Protein AF-A0A0V0GQ61-F1 (afdb_monomer)

Solvent-accessible surface area (backbone atoms only — not comparable to full-atom values): 4801 Å² total; per-residue (Å²): 78,79,48,80,48,58,59,39,58,83,43,46,60,61,62,60,72,62,18,73,42,43,67,31,25,34,40,34,39,20,40,35,46,55,81,57,79,41,78,38,52,74,50,29,77,50,52,76,42,81,38,68,58,63,76,73,77,74,77,79,84,69,93,70,83,81,75,73,76,83,85,79,82,87,80,94,129

Secondary structure (DSSP, 8-state):
-EEE-TT-TT--S--GGGGG-TT--EEE-TTS------GGGGG-TT--EEE---------S--------S-------

Mean predicted aligned error: 11.65 Å

Organism: Solanum chacoense (NCBI:txid4108)

InterPro domains:
  IPR032675 Leucine-rich repeat domain superfamily [G3DSA:3.80.10.10] (1-70)

Sequence (77 aa):
KVLILKGCLNLATFPESLGDLEELEELYAGNTAIRRLPDSMIKLNRLKILSLKRRRKIKSEFATDMIFPCAYYGLKD

pLDDT: mean 76.19, std 18.55, range [36.78, 94.88]

Structure (mmCIF, N/CA/C/O backbone):
data_AF-A0A0V0GQ61-F1
#
_entry.id   AF-A0A0V0GQ61-F1
#
loop_
_atom_site.group_PDB
_atom_site.id
_atom_site.type_symbol
_atom_site.label_atom_id
_atom_site.label_alt_id
_atom_site.label_comp_id
_atom_site.label_asym_id
_atom_site.label_entity_id
_atom_site.label_seq_id
_atom_site.pdbx_PDB_ins_code
_atom_site.Cartn_x
_atom_site.Cartn_y
_atom_site.Cartn_z
_atom_site.occupancy
_atom_site.B_iso_or_equiv
_atom_site.auth_seq_id
_atom_site.auth_comp_id
_atom_site.auth_asym_id
_atom_site.auth_atom_id
_atom_site.pdbx_PDB_model_num
ATOM 1 N N . LYS A 1 1 ? -11.722 -3.897 2.694 1.00 90.19 1 LYS A N 1
ATOM 2 C CA . LYS A 1 1 ? -11.758 -4.010 1.203 1.00 90.19 1 LYS A CA 1
ATOM 3 C C . LYS A 1 1 ? -10.399 -4.441 0.640 1.00 90.19 1 LYS A C 1
ATOM 5 O O . LYS A 1 1 ? -9.391 -4.163 1.275 1.00 90.19 1 LYS A O 1
ATOM 10 N N . VAL A 1 2 ? -10.349 -5.059 -0.547 1.00 92.75 2 VAL A N 1
ATOM 11 C CA . VAL A 1 2 ? -9.101 -5.566 -1.164 1.00 92.75 2 VAL A CA 1
ATOM 12 C C . VAL A 1 2 ? -8.869 -4.928 -2.537 1.00 92.75 2 VAL A C 1
ATOM 14 O O . VAL A 1 2 ? -9.795 -4.870 -3.344 1.00 92.75 2 VAL A O 1
ATOM 17 N N . LEU A 1 3 ? -7.640 -4.483 -2.815 1.00 89.88 3 LEU A N 1
ATOM 18 C CA . LEU A 1 3 ? -7.208 -3.946 -4.110 1.00 89.88 3 LEU A CA 1
ATOM 19 C C . LEU A 1 3 ? -5.999 -4.726 -4.639 1.00 89.88 3 LEU A C 1
ATOM 21 O O . LEU A 1 3 ? -4.962 -4.835 -3.981 1.00 89.88 3 LEU A O 1
ATOM 25 N N . ILE A 1 4 ? -6.121 -5.260 -5.856 1.00 90.19 4 ILE A N 1
ATOM 26 C CA . ILE A 1 4 ? -5.090 -6.082 -6.499 1.00 90.19 4 ILE A CA 1
ATOM 27 C C . ILE A 1 4 ? -4.611 -5.384 -7.770 1.00 90.19 4 ILE A C 1
ATOM 29 O O . ILE A 1 4 ? -5.353 -5.226 -8.729 1.00 90.19 4 ILE A O 1
ATOM 33 N N . LEU A 1 5 ? -3.337 -5.008 -7.777 1.00 87.25 5 LEU A N 1
ATOM 34 C CA . LEU A 1 5 ? -2.620 -4.352 -8.875 1.00 87.25 5 LEU A CA 1
ATOM 35 C C . LEU A 1 5 ? -1.363 -5.148 -9.259 1.00 87.25 5 LEU A C 1
ATOM 37 O O . LEU A 1 5 ? -0.378 -4.623 -9.779 1.00 87.25 5 LEU A O 1
ATOM 41 N N . LYS A 1 6 ? -1.365 -6.445 -8.942 1.00 83.38 6 LYS A N 1
ATOM 42 C CA . LYS A 1 6 ? -0.231 -7.336 -9.158 1.00 83.38 6 LYS A CA 1
ATOM 43 C C . LYS A 1 6 ? 0.033 -7.515 -10.653 1.00 83.38 6 LYS A C 1
ATOM 45 O O . LYS A 1 6 ? -0.861 -7.890 -11.399 1.00 83.38 6 LYS A O 1
ATOM 50 N N . GLY A 1 7 ? 1.285 -7.342 -11.073 1.00 81.00 7 GLY A N 1
ATOM 51 C CA . GLY A 1 7 ? 1.689 -7.534 -12.471 1.00 81.00 7 GLY A CA 1
ATOM 52 C C . GLY A 1 7 ? 1.464 -6.322 -13.377 1.00 81.00 7 GLY A C 1
ATOM 53 O O . GLY A 1 7 ? 1.763 -6.406 -14.565 1.00 81.00 7 GLY A O 1
ATOM 54 N N . CYS A 1 8 ? 1.003 -5.185 -12.844 1.00 85.81 8 CYS A N 1
ATOM 55 C CA . CYS A 1 8 ? 0.940 -3.925 -13.584 1.00 85.81 8 CYS A CA 1
ATOM 56 C C . CYS A 1 8 ? 2.354 -3.344 -13.768 1.00 85.81 8 CYS A C 1
ATOM 58 O O . CYS A 1 8 ? 2.809 -2.496 -12.999 1.00 85.81 8 CYS A O 1
ATOM 60 N N . LEU A 1 9 ? 3.070 -3.815 -14.792 1.00 80.75 9 LEU A N 1
ATOM 61 C CA . LEU A 1 9 ? 4.479 -3.472 -15.029 1.00 80.75 9 LEU A CA 1
ATOM 62 C C . LEU A 1 9 ? 4.714 -1.982 -15.304 1.00 80.75 9 LEU A C 1
ATOM 64 O O . LEU A 1 9 ? 5.783 -1.484 -14.978 1.00 80.75 9 LEU A O 1
ATOM 68 N N . ASN A 1 10 ? 3.720 -1.277 -15.848 1.00 84.12 10 ASN A N 1
ATOM 69 C CA . ASN A 1 10 ? 3.812 0.156 -16.153 1.00 84.12 10 ASN A CA 1
ATOM 70 C C . ASN A 1 10 ? 3.384 1.051 -14.983 1.00 84.12 10 ASN A C 1
ATOM 72 O O . ASN A 1 10 ? 3.547 2.267 -15.046 1.00 84.12 10 ASN A O 1
ATOM 76 N N . LEU A 1 11 ? 2.842 0.471 -13.908 1.00 82.31 11 LEU A N 1
ATOM 77 C CA . LEU A 1 11 ? 2.431 1.232 -12.738 1.00 82.31 11 LEU A CA 1
ATOM 78 C C . LEU A 1 11 ? 3.679 1.579 -11.921 1.00 82.31 11 LEU A C 1
ATOM 80 O O . LEU A 1 11 ? 4.212 0.734 -11.203 1.00 82.31 11 LEU A O 1
ATOM 84 N N . ALA A 1 12 ? 4.191 2.795 -12.109 1.00 84.69 12 ALA A N 1
ATOM 85 C CA . ALA A 1 12 ? 5.419 3.286 -11.479 1.00 84.69 12 ALA A CA 1
ATOM 86 C C . ALA A 1 12 ? 5.165 4.068 -10.180 1.00 84.69 12 ALA A C 1
ATOM 88 O O . ALA A 1 12 ? 6.038 4.127 -9.310 1.00 84.69 12 ALA A O 1
ATOM 89 N N . THR A 1 13 ? 3.972 4.639 -10.044 1.00 85.94 13 THR A N 1
ATOM 90 C CA . THR A 1 13 ? 3.512 5.406 -8.885 1.00 85.94 13 THR A CA 1
ATOM 91 C C . THR A 1 13 ? 2.029 5.129 -8.661 1.00 85.94 13 THR A C 1
ATOM 93 O O . THR A 1 13 ? 1.325 4.714 -9.584 1.00 85.94 13 THR A O 1
ATOM 96 N N . PHE A 1 14 ? 1.553 5.348 -7.439 1.00 87.06 14 PHE A N 1
ATOM 97 C CA . PHE A 1 14 ? 0.120 5.451 -7.186 1.00 87.06 14 PHE A CA 1
ATOM 98 C C . PHE A 1 14 ? -0.314 6.919 -7.236 1.00 87.06 14 PHE A C 1
ATOM 100 O O . PHE A 1 14 ? 0.497 7.794 -6.924 1.00 87.06 14 PHE A O 1
ATOM 107 N N . PRO A 1 15 ? -1.571 7.199 -7.612 1.00 87.50 15 PRO A N 1
ATOM 108 C CA . PRO A 1 15 ? -2.139 8.532 -7.467 1.00 87.50 15 PRO A CA 1
ATOM 109 C C . PRO A 1 15 ? -2.368 8.870 -5.986 1.00 87.50 15 PRO A C 1
ATOM 111 O O . PRO A 1 15 ? -2.599 7.974 -5.175 1.00 87.50 15 PRO A O 1
ATOM 114 N N . GLU A 1 16 ? -2.386 10.162 -5.646 1.00 88.94 16 GLU A N 1
ATOM 115 C CA . GLU A 1 16 ? -2.729 10.621 -4.287 1.00 88.94 16 GLU A CA 1
ATOM 116 C C . GLU A 1 16 ? -4.169 10.251 -3.882 1.00 88.94 16 GLU A C 1
ATOM 118 O O . GLU A 1 16 ? -4.467 10.067 -2.706 1.00 88.94 16 GLU A O 1
ATOM 123 N N . SER A 1 17 ? -5.060 10.035 -4.854 1.00 89.31 17 SER A N 1
ATOM 124 C CA . SER A 1 17 ? -6.417 9.541 -4.595 1.00 89.31 17 SER A CA 1
ATOM 125 C C . SER A 1 17 ? -6.461 8.105 -4.063 1.00 89.31 17 SER A C 1
ATOM 127 O O . SER A 1 17 ? -7.511 7.649 -3.614 1.00 89.31 17 SER A O 1
ATOM 129 N N . LEU A 1 18 ? -5.338 7.371 -4.064 1.00 87.81 18 LEU A N 1
ATOM 130 C CA . LEU A 1 18 ? -5.263 6.078 -3.385 1.00 87.81 18 LEU A CA 1
ATOM 131 C C . LEU A 1 18 ? -5.574 6.231 -1.890 1.00 87.81 18 LEU A C 1
ATOM 133 O O . LEU A 1 18 ? -6.229 5.357 -1.330 1.00 87.81 18 LEU A O 1
ATOM 137 N N . GLY A 1 19 ? -5.139 7.329 -1.262 1.00 86.12 19 GLY A N 1
ATOM 138 C CA . GLY A 1 19 ? -5.387 7.589 0.157 1.00 86.12 19 GLY A CA 1
ATOM 139 C C . GLY A 1 19 ? -6.848 7.861 0.510 1.00 86.12 19 GLY A C 1
ATOM 140 O O . GLY A 1 19 ? -7.204 7.747 1.677 1.00 86.12 19 GLY A O 1
ATOM 141 N N . ASP A 1 20 ? -7.701 8.153 -0.473 1.00 92.62 20 ASP A N 1
ATOM 142 C CA . ASP A 1 20 ? -9.140 8.358 -0.255 1.00 92.62 20 ASP A CA 1
ATOM 143 C C . ASP A 1 20 ? -9.887 7.021 -0.062 1.00 92.62 20 ASP A C 1
ATOM 145 O O . ASP A 1 20 ? -11.068 6.983 0.285 1.00 92.62 20 ASP A O 1
ATOM 149 N N . LEU A 1 21 ? -9.204 5.887 -0.262 1.00 92.06 21 LEU A N 1
ATOM 150 C CA . LEU A 1 21 ? -9.742 4.551 -0.017 1.00 92.06 21 LEU A CA 1
ATOM 151 C C . LEU A 1 21 ? -9.647 4.172 1.472 1.00 92.06 21 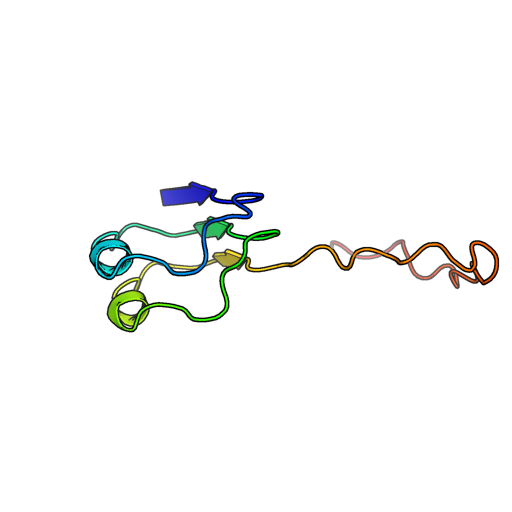LEU A C 1
ATOM 153 O O . LEU A 1 21 ? -9.064 3.149 1.813 1.00 92.06 21 LEU A O 1
ATOM 157 N N . GLU A 1 22 ? -10.251 4.958 2.363 1.00 89.56 22 GLU A N 1
ATOM 158 C CA . GLU A 1 22 ? -10.152 4.794 3.831 1.00 89.56 22 GLU A CA 1
ATOM 159 C C . GLU A 1 22 ? -10.578 3.400 4.342 1.00 89.56 22 GLU A C 1
ATOM 161 O O . GLU A 1 22 ? -10.087 2.908 5.356 1.00 89.56 22 GLU A O 1
ATOM 166 N N . GLU A 1 23 ? -11.455 2.724 3.595 1.00 94.00 23 GLU A N 1
ATOM 167 C CA . GLU A 1 23 ? -11.955 1.371 3.882 1.00 94.00 23 GLU A CA 1
ATOM 168 C C . GLU A 1 23 ? -11.092 0.244 3.267 1.00 94.00 23 GLU A C 1
ATOM 170 O O . GLU A 1 23 ? -11.474 -0.936 3.265 1.00 94.00 23 GLU A O 1
ATOM 175 N N . LEU A 1 24 ? -9.948 0.586 2.665 1.00 92.50 24 LEU A N 1
ATOM 176 C CA . LEU A 1 24 ? -9.010 -0.381 2.106 1.00 92.50 24 LEU A CA 1
ATOM 177 C C . LEU A 1 24 ? -8.270 -1.108 3.229 1.00 92.50 24 LEU A C 1
ATOM 179 O O . LEU A 1 24 ? -7.640 -0.497 4.082 1.00 92.50 24 LEU A O 1
ATOM 183 N N . GLU A 1 25 ? -8.337 -2.435 3.199 1.00 94.88 25 GLU A N 1
ATOM 184 C CA . GLU A 1 25 ? -7.726 -3.316 4.196 1.00 94.88 25 GLU A CA 1
ATOM 185 C C . GLU A 1 25 ? -6.530 -4.073 3.622 1.00 94.88 25 GLU A C 1
ATOM 187 O O . GLU A 1 25 ? -5.584 -4.367 4.346 1.00 94.88 25 GLU A O 1
ATOM 192 N N . GLU A 1 26 ? -6.528 -4.360 2.320 1.00 94.75 26 GLU A N 1
ATOM 193 C CA . GLU A 1 26 ? -5.455 -5.121 1.685 1.00 94.75 26 GLU A CA 1
ATOM 194 C C . GLU A 1 26 ? -5.086 -4.537 0.318 1.00 94.75 26 GLU A C 1
ATOM 196 O O . GLU A 1 26 ? -5.951 -4.313 -0.531 1.00 94.75 26 GLU A O 1
ATOM 201 N N . LEU A 1 27 ? -3.788 -4.332 0.086 1.00 91.69 27 LEU A N 1
ATOM 202 C CA . LEU A 1 27 ? -3.227 -3.839 -1.169 1.00 91.69 27 LEU A CA 1
ATOM 203 C C . LEU A 1 27 ? -2.132 -4.779 -1.682 1.00 91.69 27 LEU A C 1
ATOM 205 O O . LEU A 1 27 ? -1.060 -4.905 -1.087 1.00 91.69 27 LEU A O 1
ATOM 209 N N . TYR A 1 28 ? -2.364 -5.393 -2.841 1.00 91.06 28 TYR A N 1
ATOM 210 C CA . TYR A 1 28 ? -1.403 -6.270 -3.510 1.00 91.06 28 TYR A CA 1
ATOM 211 C C . TYR A 1 28 ? -0.904 -5.646 -4.813 1.00 91.06 28 TYR A C 1
ATOM 213 O O . TYR A 1 28 ? -1.539 -5.787 -5.851 1.00 91.06 28 TYR A O 1
ATOM 221 N N . ALA A 1 29 ? 0.275 -5.029 -4.801 1.00 89.31 29 ALA A N 1
ATOM 222 C CA . ALA A 1 29 ? 0.915 -4.430 -5.976 1.00 89.31 29 ALA A CA 1
ATOM 223 C C . ALA A 1 29 ? 2.305 -5.029 -6.259 1.00 89.31 29 ALA A C 1
ATOM 225 O O . ALA A 1 29 ? 3.237 -4.353 -6.695 1.00 89.31 29 ALA A O 1
ATOM 226 N N . GLY A 1 30 ? 2.459 -6.332 -6.015 1.00 86.69 30 GLY A N 1
ATOM 227 C CA . GLY A 1 30 ? 3.657 -7.076 -6.397 1.00 86.69 30 GLY A CA 1
ATOM 228 C C . GLY A 1 30 ? 3.857 -7.132 -7.916 1.00 86.69 30 GLY A C 1
ATOM 229 O O . GLY A 1 30 ? 2.909 -7.031 -8.686 1.00 86.69 30 GLY A O 1
ATOM 230 N N . ASN A 1 31 ? 5.090 -7.340 -8.374 1.00 85.69 31 ASN A N 1
ATOM 231 C CA . ASN A 1 31 ? 5.434 -7.323 -9.806 1.00 85.69 31 ASN A CA 1
ATOM 232 C C . ASN A 1 31 ? 4.994 -6.043 -10.548 1.00 85.69 31 ASN A C 1
ATOM 234 O O . ASN A 1 31 ? 4.593 -6.118 -11.704 1.00 85.69 31 ASN A O 1
ATOM 238 N N . THR A 1 32 ? 5.057 -4.882 -9.903 1.00 84.12 32 THR A N 1
ATOM 239 C CA . THR A 1 32 ? 4.811 -3.576 -10.537 1.00 84.12 32 THR A CA 1
ATOM 240 C C . THR A 1 32 ? 6.114 -2.787 -10.680 1.00 84.12 32 THR A C 1
ATOM 242 O O . THR A 1 32 ? 7.161 -3.194 -10.156 1.00 84.12 32 THR A O 1
ATOM 245 N N . ALA A 1 33 ? 6.084 -1.659 -11.398 1.00 85.50 33 ALA A N 1
ATOM 246 C CA . ALA A 1 33 ? 7.224 -0.744 -11.457 1.00 85.50 33 ALA A CA 1
ATOM 247 C C . ALA A 1 33 ? 7.383 0.108 -10.188 1.00 85.50 33 ALA A C 1
ATOM 249 O O . ALA A 1 33 ? 8.457 0.685 -10.017 1.00 85.50 33 ALA A O 1
ATOM 250 N N . ILE A 1 34 ? 6.395 0.111 -9.287 1.00 84.69 34 ILE A N 1
ATOM 251 C CA . ILE A 1 34 ? 6.294 0.991 -8.117 1.00 84.69 34 ILE A CA 1
ATOM 252 C C . ILE A 1 34 ? 7.589 1.021 -7.310 1.00 84.69 34 ILE A C 1
ATOM 254 O O . ILE A 1 34 ? 8.139 -0.018 -6.930 1.00 84.69 34 ILE A O 1
ATOM 258 N N . ARG A 1 35 ? 8.104 2.235 -7.096 1.00 80.12 35 ARG A N 1
ATOM 259 C CA . ARG A 1 35 ? 9.314 2.496 -6.295 1.00 80.12 35 ARG A CA 1
ATOM 260 C C . ARG A 1 35 ? 9.030 3.319 -5.047 1.00 80.12 35 ARG A C 1
ATOM 262 O O . ARG A 1 35 ? 9.794 3.238 -4.093 1.00 80.12 35 ARG A O 1
ATOM 269 N N . ARG A 1 36 ? 7.963 4.117 -5.072 1.00 82.44 36 ARG A N 1
ATOM 270 C CA . ARG A 1 36 ? 7.547 5.004 -3.986 1.00 82.44 36 ARG A CA 1
ATOM 271 C C . ARG A 1 36 ? 6.037 4.922 -3.828 1.00 82.44 36 ARG A C 1
ATOM 273 O O . ARG A 1 36 ? 5.323 4.711 -4.808 1.00 82.44 36 ARG A O 1
ATOM 280 N N . LEU A 1 37 ? 5.595 5.065 -2.590 1.00 83.12 37 LEU A N 1
ATOM 281 C CA . LEU A 1 37 ? 4.191 5.155 -2.222 1.00 83.12 37 LEU A CA 1
ATOM 282 C C . LEU A 1 37 ? 3.842 6.643 -2.049 1.00 83.12 37 LEU A C 1
ATOM 284 O O . LEU A 1 37 ? 4.742 7.404 -1.690 1.00 83.12 37 LEU A O 1
ATOM 288 N N . PRO A 1 38 ? 2.605 7.059 -2.364 1.00 85.38 38 PRO A N 1
ATOM 289 C CA . PRO A 1 38 ? 2.157 8.439 -2.211 1.00 85.38 38 PRO A CA 1
ATOM 290 C C . PRO A 1 38 ? 2.020 8.780 -0.726 1.00 85.38 38 PRO A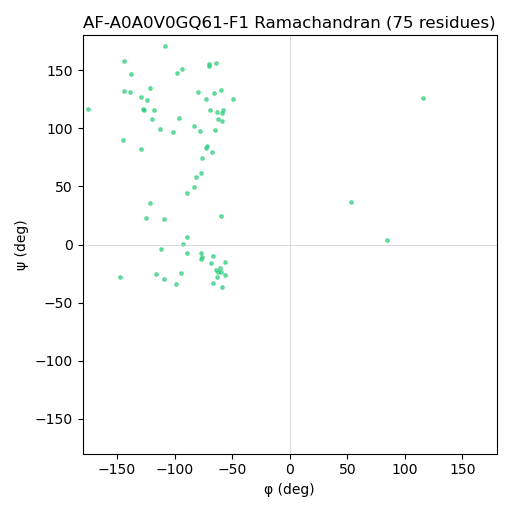 C 1
ATOM 292 O O . PRO A 1 38 ? 1.759 7.892 0.091 1.00 85.38 38 PRO A O 1
ATOM 295 N N . ASP A 1 39 ? 2.160 10.056 -0.376 1.00 87.81 39 ASP A N 1
ATOM 296 C CA . ASP A 1 39 ? 2.116 10.489 1.027 1.00 87.81 39 ASP A CA 1
ATOM 297 C C . ASP A 1 39 ? 0.715 10.286 1.621 1.00 87.81 39 ASP A C 1
ATOM 299 O O . ASP A 1 39 ? 0.569 9.880 2.775 1.00 87.81 39 ASP A O 1
ATOM 303 N N . SER A 1 40 ? -0.329 10.444 0.800 1.00 88.56 40 SER A N 1
ATOM 304 C CA . SER A 1 40 ? -1.723 10.116 1.139 1.00 88.56 40 SER A CA 1
ATOM 305 C C . SER A 1 40 ? -1.956 8.671 1.576 1.00 88.56 40 SER A C 1
ATOM 307 O O . SER A 1 40 ? -2.986 8.398 2.191 1.00 88.56 40 SER A O 1
ATOM 309 N N . MET A 1 41 ? -1.019 7.745 1.344 1.00 87.06 41 MET A N 1
ATOM 310 C CA . MET A 1 41 ? -1.133 6.379 1.857 1.00 87.06 41 MET A CA 1
ATOM 311 C C . MET A 1 41 ? -1.207 6.343 3.395 1.00 87.06 41 MET A C 1
ATOM 313 O O . MET A 1 41 ? -1.741 5.387 3.953 1.00 87.06 41 MET A O 1
ATOM 317 N N . ILE A 1 42 ? -0.757 7.404 4.079 1.00 86.81 42 ILE A N 1
ATOM 318 C CA . ILE A 1 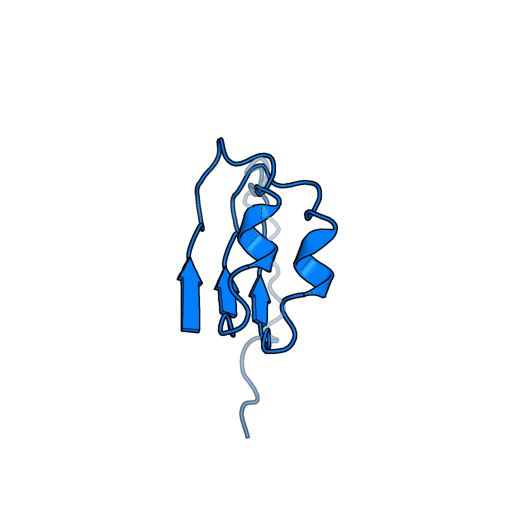42 ? -0.933 7.590 5.527 1.00 86.81 42 ILE A CA 1
ATOM 319 C C . ILE A 1 42 ? -2.407 7.628 5.963 1.00 86.81 42 ILE A C 1
ATOM 321 O O . ILE A 1 42 ? -2.709 7.315 7.108 1.00 86.81 42 ILE A O 1
ATOM 325 N N . LYS A 1 43 ? -3.332 7.983 5.061 1.00 90.50 43 LYS A N 1
ATOM 326 C CA . LYS A 1 43 ? -4.776 8.041 5.340 1.00 90.50 43 LYS A CA 1
ATOM 327 C C . LYS A 1 43 ? -5.442 6.663 5.358 1.00 90.50 43 LYS A C 1
ATOM 329 O O . LYS A 1 43 ? -6.576 6.537 5.815 1.00 90.50 43 LYS A O 1
ATOM 334 N N . LEU A 1 44 ? -4.755 5.620 4.885 1.00 91.56 44 LEU A N 1
ATOM 335 C CA . LEU A 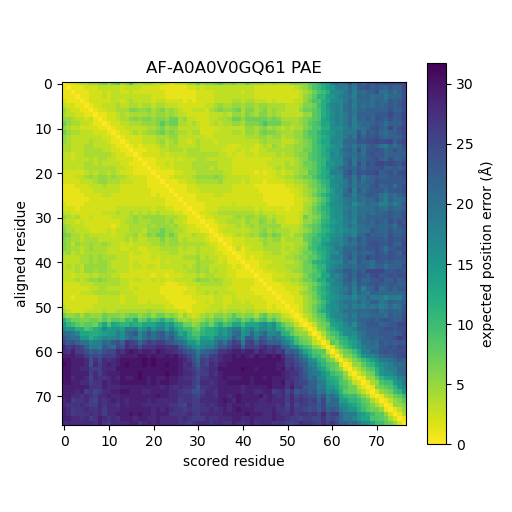1 44 ? -5.272 4.251 4.826 1.00 91.56 44 LEU A CA 1
ATOM 336 C C . LEU A 1 44 ? -5.240 3.573 6.205 1.00 91.56 44 LEU A C 1
ATOM 338 O O . LEU A 1 44 ? -4.583 2.554 6.408 1.00 91.56 44 LEU A O 1
ATOM 342 N N . ASN A 1 45 ? -5.976 4.134 7.163 1.00 91.19 45 ASN A N 1
ATOM 343 C CA . ASN A 1 45 ? -5.956 3.732 8.571 1.00 91.19 45 ASN A CA 1
ATOM 344 C C . ASN A 1 45 ? -6.456 2.300 8.815 1.00 91.19 45 ASN A C 1
ATOM 346 O O . ASN A 1 45 ? -6.135 1.697 9.837 1.00 91.19 45 ASN A O 1
ATOM 350 N N . ARG A 1 46 ? -7.249 1.745 7.889 1.00 93.50 46 ARG A N 1
ATOM 351 C CA . ARG A 1 46 ? -7.743 0.363 7.964 1.00 93.50 46 ARG A CA 1
ATOM 352 C C . ARG A 1 46 ? -6.855 -0.647 7.232 1.00 93.50 46 ARG A C 1
ATOM 354 O O . ARG A 1 46 ? -7.184 -1.834 7.247 1.00 93.50 46 ARG A O 1
ATOM 361 N N . LEU A 1 47 ? -5.751 -0.218 6.611 1.00 92.75 47 LEU A N 1
ATOM 362 C CA . LEU A 1 47 ? -4.878 -1.101 5.840 1.00 92.75 47 LEU A CA 1
ATOM 363 C C . LEU A 1 47 ? -4.135 -2.067 6.767 1.00 92.75 47 LEU A C 1
ATOM 365 O O . LEU A 1 47 ? -3.308 -1.675 7.584 1.00 92.75 47 LEU A O 1
ATOM 369 N N . LYS A 1 48 ? -4.417 -3.356 6.604 1.00 93.75 48 LYS A N 1
ATOM 370 C CA . LYS A 1 48 ? -3.812 -4.466 7.347 1.00 93.75 48 LYS A CA 1
ATOM 371 C C . LYS A 1 48 ? -2.689 -5.128 6.555 1.00 93.75 48 LYS A C 1
ATOM 373 O O . LYS A 1 48 ? -1.722 -5.605 7.141 1.00 93.75 48 LYS A O 1
ATOM 378 N N . ILE A 1 49 ? -2.816 -5.181 5.226 1.00 92.69 49 ILE A N 1
ATOM 379 C CA . ILE A 1 49 ? -1.873 -5.884 4.350 1.00 92.69 49 ILE A CA 1
ATOM 380 C C . ILE A 1 49 ? -1.405 -4.972 3.217 1.00 92.69 49 ILE A C 1
ATOM 382 O O . ILE A 1 49 ? -2.206 -4.464 2.437 1.00 92.69 49 ILE A O 1
ATOM 386 N N . LEU A 1 50 ? -0.084 -4.855 3.062 1.00 90.12 50 LEU A N 1
ATOM 387 C CA . LEU A 1 50 ? 0.567 -4.227 1.913 1.00 90.12 50 LEU A CA 1
ATOM 388 C C . LEU A 1 50 ? 1.609 -5.180 1.316 1.00 90.12 50 LEU A C 1
ATOM 390 O O . LEU A 1 50 ? 2.606 -5.514 1.952 1.00 90.12 50 LEU A O 1
ATOM 394 N N . SER A 1 51 ? 1.407 -5.602 0.067 1.00 88.25 51 SER A N 1
ATOM 395 C CA . SER A 1 51 ? 2.319 -6.501 -0.642 1.00 88.25 51 SER A CA 1
ATOM 396 C C . SER A 1 51 ? 2.885 -5.856 -1.904 1.00 88.25 51 SER A C 1
ATOM 398 O O . SER A 1 51 ? 2.208 -5.745 -2.924 1.00 88.25 51 SER A O 1
ATOM 400 N N . LEU A 1 52 ? 4.171 -5.501 -1.863 1.00 84.94 52 LEU A N 1
ATOM 401 C CA . LEU A 1 52 ? 4.935 -4.945 -2.993 1.00 84.94 52 LEU A CA 1
ATOM 402 C C . LEU A 1 52 ? 5.972 -5.936 -3.539 1.00 84.94 52 LEU A C 1
ATOM 404 O O . LEU A 1 52 ? 6.962 -5.558 -4.167 1.00 84.94 52 LEU A O 1
ATOM 408 N N . LYS A 1 53 ? 5.770 -7.235 -3.282 1.00 82.69 53 LYS A N 1
ATOM 409 C CA . LYS A 1 53 ? 6.746 -8.279 -3.611 1.00 82.69 53 LYS A CA 1
ATOM 410 C C . LYS A 1 53 ? 7.046 -8.284 -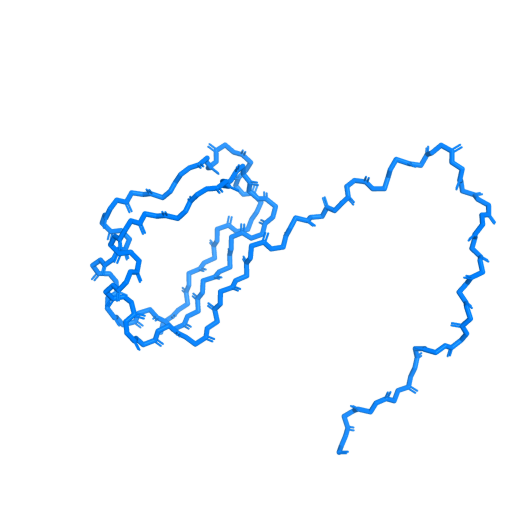5.111 1.00 82.69 53 LYS A C 1
ATOM 412 O O . LYS A 1 53 ? 6.203 -8.649 -5.930 1.00 82.69 53 LYS A O 1
ATOM 417 N N . ARG A 1 54 ? 8.278 -7.936 -5.479 1.00 73.25 54 ARG A N 1
ATOM 418 C CA . ARG A 1 54 ? 8.808 -8.174 -6.824 1.00 73.25 54 ARG A CA 1
ATOM 419 C C . ARG A 1 54 ? 9.237 -9.633 -6.938 1.00 73.25 54 ARG A C 1
ATOM 421 O O . ARG A 1 54 ? 9.983 -10.131 -6.095 1.00 73.25 54 ARG A O 1
ATOM 428 N N . ARG A 1 55 ? 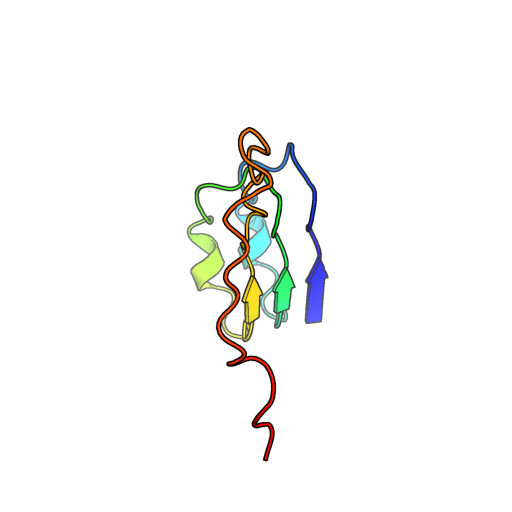8.823 -10.325 -8.000 1.00 65.38 55 ARG A N 1
ATOM 429 C CA . ARG A 1 55 ? 9.515 -11.539 -8.433 1.00 65.38 55 ARG A CA 1
ATOM 430 C C . ARG A 1 55 ? 10.920 -11.110 -8.833 1.00 65.38 55 ARG A C 1
ATOM 432 O O . ARG A 1 55 ? 11.093 -10.370 -9.800 1.00 65.38 55 ARG A O 1
ATOM 439 N N . ARG A 1 56 ? 11.923 -11.568 -8.083 1.00 58.12 56 ARG A N 1
ATOM 440 C CA . ARG A 1 56 ? 13.289 -11.597 -8.597 1.00 58.12 56 ARG A CA 1
ATOM 441 C C . ARG A 1 56 ? 13.219 -12.450 -9.859 1.00 58.12 56 ARG A C 1
ATOM 443 O O . ARG A 1 56 ? 12.829 -13.614 -9.775 1.00 58.12 56 ARG A O 1
ATOM 450 N N . LYS A 1 57 ? 13.501 -11.859 -11.025 1.00 54.66 57 LYS A N 1
ATOM 451 C CA . LYS A 1 57 ? 13.854 -12.668 -12.190 1.00 54.66 57 LYS A CA 1
ATOM 452 C C . LYS A 1 57 ? 15.078 -13.445 -11.733 1.00 54.66 57 LYS A C 1
ATOM 454 O O . LYS A 1 57 ? 16.128 -12.845 -11.522 1.00 54.66 57 LYS A O 1
ATOM 459 N N . ILE A 1 58 ? 14.912 -14.732 -11.465 1.00 58.41 58 ILE A N 1
ATOM 460 C CA . ILE A 1 58 ? 16.060 -15.613 -11.338 1.00 58.41 58 ILE A CA 1
ATOM 461 C C . ILE A 1 58 ? 16.686 -15.543 -12.728 1.00 58.41 58 ILE A C 1
ATOM 463 O O . ILE A 1 58 ? 16.063 -15.972 -13.698 1.00 58.41 58 ILE A O 1
ATOM 467 N N . LYS A 1 59 ? 17.832 -14.867 -12.857 1.00 53.09 59 LYS A N 1
ATOM 468 C CA . LYS A 1 59 ? 18.649 -15.008 -14.056 1.00 53.09 59 LYS A CA 1
ATOM 469 C C . LYS A 1 59 ? 19.101 -16.460 -14.024 1.00 53.09 59 LYS A C 1
ATOM 471 O O . LYS A 1 59 ? 19.974 -16.806 -13.234 1.00 53.09 59 LYS A O 1
ATOM 476 N N . SER A 1 60 ? 18.431 -17.327 -14.774 1.00 54.38 60 SER A N 1
ATOM 477 C CA . SER A 1 60 ? 18.935 -18.672 -14.996 1.00 54.38 60 SER A CA 1
ATOM 478 C C . SER A 1 60 ? 20.130 -18.544 -15.933 1.00 54.38 60 SER A C 1
ATOM 480 O O . SER A 1 60 ? 19.982 -18.634 -17.146 1.00 54.38 60 SER A O 1
ATOM 482 N N . GLU A 1 61 ? 21.296 -18.263 -15.365 1.00 54.19 61 GLU A N 1
ATOM 483 C CA . GLU A 1 61 ? 22.558 -18.590 -16.027 1.00 54.19 61 GLU A CA 1
ATOM 484 C C . GLU A 1 61 ? 23.313 -19.700 -15.297 1.00 54.19 61 GLU A C 1
ATOM 486 O O . GLU A 1 61 ? 24.269 -20.211 -15.841 1.00 54.19 61 GLU A O 1
ATOM 491 N N . PH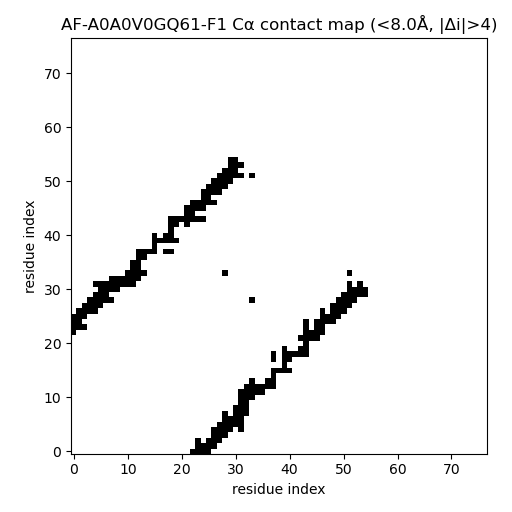E A 1 62 ? 22.833 -20.184 -14.144 1.00 49.50 62 PHE A N 1
ATOM 492 C CA . PHE A 1 62 ? 23.297 -21.454 -13.576 1.00 49.50 62 PHE A CA 1
ATOM 493 C C . PHE A 1 62 ? 22.142 -22.169 -12.878 1.00 49.50 62 PHE A C 1
ATOM 495 O O 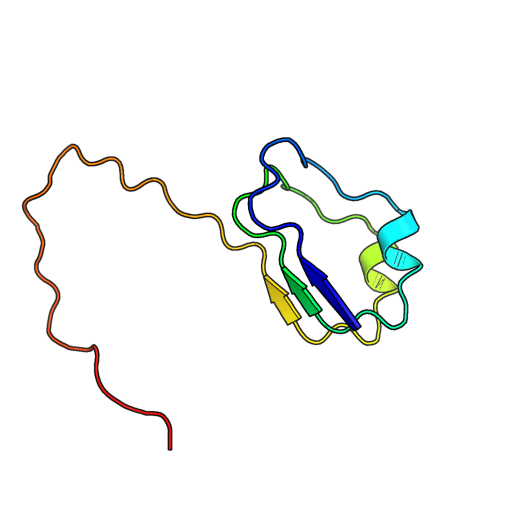. PHE A 1 62 ? 21.857 -21.971 -11.698 1.00 49.50 62 PHE A O 1
ATOM 502 N N . ALA A 1 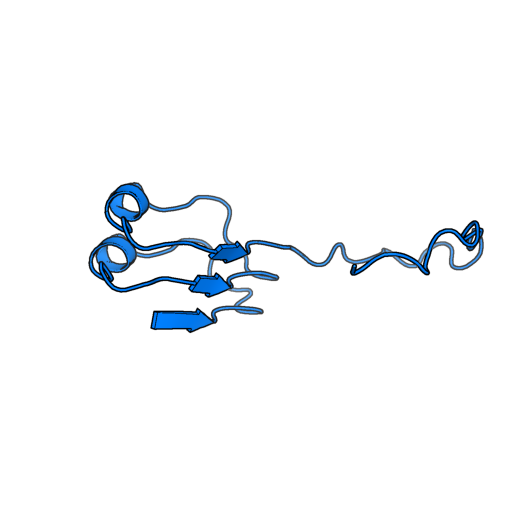63 ? 21.432 -22.996 -13.640 1.00 52.81 63 ALA A N 1
ATOM 503 C CA . ALA A 1 63 ? 20.608 -24.055 -13.085 1.00 52.81 63 ALA A CA 1
ATOM 504 C C . ALA A 1 63 ? 21.520 -25.215 -12.645 1.00 52.81 63 ALA A C 1
ATOM 506 O O . ALA A 1 63 ? 21.564 -26.219 -13.339 1.00 52.81 63 ALA A O 1
ATOM 507 N N . THR A 1 64 ? 22.258 -25.086 -11.535 1.00 48.53 64 THR A N 1
ATOM 508 C CA . THR A 1 64 ? 22.929 -26.249 -10.904 1.00 48.53 64 THR A CA 1
ATOM 509 C C . THR A 1 64 ? 23.054 -26.193 -9.385 1.00 48.53 64 THR A C 1
ATOM 511 O O . THR A 1 64 ? 22.979 -27.252 -8.777 1.00 48.53 64 THR A O 1
ATOM 514 N N . ASP A 1 65 ? 23.118 -25.036 -8.723 1.00 49.88 65 ASP A N 1
ATOM 515 C CA . ASP A 1 65 ? 23.303 -25.033 -7.255 1.00 49.88 65 ASP A CA 1
ATOM 516 C C . ASP A 1 65 ? 21.979 -25.079 -6.478 1.00 49.88 65 ASP A C 1
ATOM 518 O O . ASP A 1 65 ? 21.762 -24.384 -5.484 1.00 49.88 65 ASP A O 1
ATOM 522 N N . MET A 1 66 ? 21.075 -25.954 -6.932 1.00 48.66 66 MET A N 1
ATOM 523 C CA . MET A 1 66 ? 20.004 -26.492 -6.099 1.00 48.66 66 MET A CA 1
ATOM 524 C C . MET A 1 66 ? 20.619 -27.396 -5.024 1.00 48.66 66 MET A C 1
ATOM 526 O O . MET A 1 66 ? 20.549 -28.618 -5.103 1.00 48.66 66 MET A O 1
ATOM 530 N N . ILE A 1 67 ? 21.158 -26.794 -3.970 1.00 53.34 67 ILE A N 1
ATOM 531 C CA . ILE A 1 67 ? 21.028 -27.389 -2.646 1.00 53.34 67 ILE A CA 1
ATOM 532 C C . ILE A 1 67 ? 19.926 -26.585 -1.974 1.00 53.34 67 ILE A C 1
ATOM 534 O O . ILE A 1 67 ? 20.145 -25.484 -1.484 1.00 53.34 67 ILE A O 1
ATOM 538 N N . PHE A 1 68 ? 18.709 -27.119 -2.019 1.00 45.66 68 PHE A N 1
ATOM 539 C CA . PHE A 1 68 ? 17.693 -26.803 -1.028 1.00 45.66 68 PHE A CA 1
ATOM 540 C C . PHE A 1 68 ? 17.984 -27.725 0.160 1.00 45.66 68 PHE A C 1
ATOM 542 O O . PHE A 1 68 ? 17.650 -28.908 0.073 1.00 45.66 68 PHE A O 1
ATOM 549 N N . PRO A 1 69 ? 18.608 -27.269 1.265 1.00 39.12 69 PRO A N 1
ATOM 550 C CA . PRO A 1 69 ? 18.514 -28.028 2.499 1.00 39.12 69 PRO A CA 1
ATOM 551 C C . PRO A 1 69 ? 17.026 -28.104 2.845 1.00 39.12 69 PRO A C 1
ATOM 553 O O . PRO A 1 69 ? 16.320 -27.097 2.762 1.00 39.12 69 PRO A O 1
ATOM 556 N N . CYS A 1 70 ? 16.563 -29.302 3.184 1.00 40.91 70 CYS A N 1
ATOM 557 C CA . CYS A 1 70 ? 15.170 -29.730 3.332 1.00 40.91 70 CYS A CA 1
ATOM 558 C C . CYS A 1 70 ? 14.306 -28.982 4.376 1.00 40.91 70 CYS A C 1
ATOM 560 O O . CYS A 1 70 ? 13.319 -29.531 4.852 1.00 40.91 70 CYS A O 1
ATOM 562 N N . ALA A 1 71 ? 14.607 -27.739 4.750 1.00 46.16 71 ALA A N 1
ATOM 563 C CA . ALA A 1 71 ? 13.842 -26.964 5.726 1.00 46.16 71 ALA A CA 1
ATOM 564 C C . ALA A 1 71 ? 12.609 -26.274 5.102 1.00 46.16 71 ALA A C 1
ATOM 566 O O . ALA A 1 71 ? 12.384 -25.078 5.278 1.00 46.16 71 ALA A O 1
ATOM 567 N N . TYR A 1 72 ? 11.808 -27.031 4.353 1.00 50.56 72 TYR A N 1
ATOM 568 C CA . TYR A 1 72 ? 10.451 -26.652 3.964 1.00 50.56 72 TYR A CA 1
ATOM 569 C C . TYR A 1 72 ? 9.533 -27.816 4.323 1.00 50.56 72 TYR A C 1
ATOM 571 O O . TYR A 1 72 ? 9.290 -28.646 3.469 1.00 50.56 72 TYR A O 1
ATOM 579 N N . TYR A 1 73 ? 9.114 -27.907 5.590 1.00 46.31 73 TYR A N 1
ATOM 580 C CA . TYR A 1 73 ? 7.818 -28.417 6.081 1.00 46.31 73 TYR A CA 1
ATOM 581 C C . TYR A 1 73 ? 7.774 -28.210 7.613 1.00 46.31 73 TYR A C 1
ATOM 583 O O . TYR A 1 73 ? 8.583 -28.783 8.335 1.00 46.31 73 TYR A O 1
ATOM 591 N N . GLY A 1 74 ? 6.833 -27.386 8.096 1.00 37.38 74 GLY A N 1
ATOM 592 C CA . GLY A 1 74 ? 6.549 -27.119 9.522 1.00 37.38 74 GLY A CA 1
ATOM 593 C C . GLY A 1 74 ? 6.816 -25.655 9.916 1.00 37.38 74 GLY A C 1
ATOM 594 O O . GLY A 1 74 ? 7.899 -25.152 9.658 1.00 37.38 74 GLY A O 1
ATOM 595 N N . LEU A 1 75 ? 5.910 -24.870 10.507 1.00 39.59 75 LEU A N 1
ATOM 596 C CA . LEU A 1 75 ? 4.627 -25.151 11.148 1.00 39.59 75 LEU A CA 1
ATOM 597 C C . LEU A 1 75 ? 3.625 -24.011 10.865 1.00 39.59 75 LEU A C 1
ATOM 599 O O . LEU A 1 75 ? 3.933 -22.833 11.047 1.00 39.59 75 LEU A O 1
ATOM 603 N N . LYS A 1 76 ? 2.409 -24.389 10.460 1.00 36.78 76 LYS A N 1
ATOM 604 C CA . LYS A 1 76 ? 1.180 -23.855 11.050 1.00 36.78 76 LYS A CA 1
ATOM 605 C C . LYS A 1 76 ? 0.773 -24.893 12.093 1.00 36.78 76 LYS A C 1
ATOM 607 O O . LYS A 1 76 ? 0.478 -26.011 11.689 1.00 36.78 76 LYS A O 1
ATOM 612 N N . ASP A 1 77 ? 0.926 -24.535 13.359 1.00 42.94 77 ASP A N 1
ATOM 613 C CA . ASP A 1 77 ? -0.007 -24.688 14.485 1.00 42.94 77 ASP A CA 1
ATOM 614 C C . ASP A 1 77 ? 0.635 -23.992 15.694 1.00 42.94 77 ASP A C 1
ATOM 616 O O . ASP A 1 77 ? 1.821 -24.281 15.983 1.00 42.94 77 ASP A O 1
#

Foldseek 3Di:
DEDAQDQQAACQEDDLCVLVPLVYAEYHHANYNHDDYDPSVVSNPNHNYDHHHYPDPPPPPDPPPPPPPPPPDDDDD

Radius of gyration: 17.01 Å; Cα contacts (8 Å, |Δi|>4): 119; chains: 1; bounding box: 35×40×31 Å

Nearest PDB structures (foldseek):
  4u09-assembly1_A  TM=9.757E-01  e=2.268E-02  Leptospira interrogans serovar Copenhageni str. Fiocruz L1-130
  4u06-assembly1_A  TM=9.167E-01  e=5.674E-02  Leptospira interrogans serovar Copenhageni str. Fiocruz L1-130
  4tzh-assembly2_B  TM=8.635E-01  e=5.314E-02  Leptospira interrogans
  5hz0-assembly1_B  TM=8.029E-01  e=2.398E-01  Arabidopsis thaliana
  7yjw-assembly1_A  TM=8.800E-01  e=2.918E-01  Leptospira santarosai serovar Shermani str. LT 821